Protein AF-A0A931U6V5-F1 (afdb_monomer_lite)

Radius of gyration: 17.81 Å; chains: 1; bounding box: 44×36×46 Å

pLDDT: mean 74.45, std 12.89, range [35.81, 90.94]

Foldseek 3Di:
DPDDAAEAELDRVDGQWDWDADPDPDPVRGTPDIHHDDQDDDPVDDDDFDFDDPVVQVVCVVVVQKDKRPQADPDDDKDFDDKGWHWYDDPVDSDTFIWIWTATPNRTTMIHGRGDCVPVPPPPPD

Structure (mmCIF, N/CA/C/O backbone):
data_AF-A0A931U6V5-F1
#
_entry.id   AF-A0A931U6V5-F1
#
loop_
_atom_site.group_PDB
_atom_site.id
_atom_site.type_symbol
_atom_site.label_atom_id
_atom_site.label_alt_id
_atom_site.label_comp_id
_atom_site.label_asym_id
_atom_site.label_entity_id
_atom_site.label_seq_id
_atom_site.pdbx_PDB_ins_code
_atom_site.Cartn_x
_atom_site.Cartn_y
_atom_site.Cartn_z
_atom_site.occupancy
_atom_site.B_iso_or_equiv
_atom_site.auth_seq_id
_atom_site.auth_comp_id
_atom_site.auth_asym_id
_atom_site.auth_atom_id
_atom_site.pdbx_PDB_model_num
ATOM 1 N N . MET A 1 1 ? 13.929 -12.971 13.516 1.00 36.88 1 MET A N 1
ATOM 2 C CA . MET A 1 1 ? 13.590 -12.713 12.100 1.00 36.88 1 MET A CA 1
ATOM 3 C C . MET A 1 1 ? 13.149 -11.262 12.018 1.00 36.88 1 MET A C 1
ATOM 5 O O . MET A 1 1 ? 12.260 -10.896 12.774 1.00 36.88 1 MET A O 1
ATOM 9 N N . VAL A 1 2 ? 13.813 -10.416 11.229 1.00 45.41 2 VAL A N 1
ATOM 10 C CA . VAL A 1 2 ? 13.379 -9.018 11.060 1.00 45.41 2 VAL A CA 1
ATOM 11 C C . VAL A 1 2 ? 12.206 -9.040 10.087 1.00 45.41 2 VAL A C 1
ATOM 13 O O . VAL A 1 2 ? 12.365 -9.492 8.956 1.00 45.41 2 VAL A O 1
ATOM 16 N N . SER A 1 3 ? 11.018 -8.641 10.541 1.00 55.00 3 SER A N 1
ATOM 17 C CA . SER A 1 3 ? 9.848 -8.552 9.666 1.00 55.00 3 SER A CA 1
ATOM 18 C C . SER A 1 3 ? 10.080 -7.421 8.668 1.00 55.00 3 SER A C 1
ATOM 20 O O . SER A 1 3 ? 10.139 -6.258 9.060 1.00 55.00 3 SER A O 1
ATOM 22 N N . SER A 1 4 ? 10.266 -7.763 7.395 1.00 70.88 4 SER A N 1
ATOM 23 C CA . SER A 1 4 ? 10.383 -6.789 6.311 1.00 70.88 4 SER A CA 1
ATOM 24 C C . SER A 1 4 ? 9.000 -6.567 5.709 1.00 70.88 4 SER A C 1
ATOM 26 O O . SER A 1 4 ? 8.357 -7.522 5.273 1.00 70.88 4 SER A O 1
ATOM 28 N N . TYR A 1 5 ? 8.536 -5.319 5.720 1.00 78.62 5 TYR A N 1
ATOM 29 C CA . TYR A 1 5 ? 7.262 -4.930 5.126 1.00 78.62 5 TYR A CA 1
ATOM 30 C C . TYR A 1 5 ? 7.516 -4.155 3.830 1.00 78.62 5 TYR A C 1
ATOM 32 O O . TYR A 1 5 ? 8.315 -3.216 3.840 1.00 78.62 5 TYR A O 1
ATOM 40 N N . PRO A 1 6 ? 6.861 -4.528 2.720 1.00 81.81 6 PRO A N 1
ATOM 41 C CA . PRO A 1 6 ? 7.022 -3.827 1.455 1.00 81.81 6 PRO A CA 1
ATOM 42 C C . PRO A 1 6 ? 6.377 -2.435 1.485 1.00 81.81 6 PRO A C 1
ATOM 44 O O . PRO A 1 6 ? 5.376 -2.204 2.173 1.00 81.81 6 PRO A O 1
ATOM 47 N N . PHE A 1 7 ? 6.955 -1.525 0.699 1.00 81.38 7 PHE A N 1
ATOM 48 C CA . PHE A 1 7 ? 6.399 -0.203 0.428 1.00 81.38 7 PHE A CA 1
ATOM 49 C C . PHE A 1 7 ? 5.567 -0.231 -0.854 1.00 81.38 7 PHE A C 1
ATOM 51 O O . PHE A 1 7 ? 5.992 -0.803 -1.859 1.00 81.38 7 PHE A O 1
ATOM 58 N N . TYR A 1 8 ? 4.407 0.413 -0.818 1.00 81.62 8 TYR A N 1
ATOM 59 C CA . TYR A 1 8 ? 3.453 0.500 -1.917 1.00 81.62 8 TYR A CA 1
ATOM 60 C C . TYR A 1 8 ? 3.159 1.956 -2.269 1.00 81.62 8 TYR A C 1
ATOM 62 O O . TYR A 1 8 ? 3.242 2.851 -1.424 1.00 81.62 8 TYR A O 1
ATOM 70 N N . ARG A 1 9 ? 2.773 2.172 -3.526 1.00 78.38 9 ARG A N 1
ATOM 71 C CA . ARG A 1 9 ? 2.385 3.468 -4.091 1.00 78.38 9 ARG A CA 1
ATOM 72 C C . ARG A 1 9 ? 0.953 3.411 -4.614 1.00 78.38 9 ARG A C 1
ATOM 74 O O . ARG A 1 9 ? 0.348 2.345 -4.682 1.00 78.38 9 ARG A O 1
ATOM 81 N N . LEU A 1 10 ? 0.410 4.574 -4.983 1.00 76.00 10 LEU A N 1
ATOM 82 C CA . LEU A 1 10 ? -0.937 4.691 -5.565 1.00 76.00 10 LEU A CA 1
ATOM 83 C C . LEU A 1 10 ? -1.099 3.847 -6.834 1.00 76.00 10 LEU A C 1
ATOM 85 O O . LEU A 1 10 ? -2.135 3.204 -7.014 1.00 76.00 10 LEU A O 1
ATOM 89 N N . ASP A 1 11 ? -0.072 3.822 -7.683 1.00 77.38 11 ASP A N 1
ATOM 90 C CA . ASP A 1 11 ? -0.010 2.892 -8.805 1.00 77.38 11 ASP A CA 1
ATOM 91 C C . ASP A 1 11 ? 0.702 1.605 -8.357 1.00 77.38 11 ASP A C 1
ATOM 93 O O . ASP A 1 11 ? 1.866 1.671 -7.944 1.00 77.38 11 ASP A O 1
ATOM 97 N N . PRO A 1 12 ? 0.040 0.441 -8.437 1.00 73.31 12 PRO A N 1
ATOM 98 C CA . PRO A 1 12 ? 0.650 -0.837 -8.081 1.00 73.31 12 PRO A CA 1
ATOM 99 C C . PRO A 1 12 ? 1.819 -1.246 -8.993 1.00 73.31 12 PRO A C 1
ATOM 101 O O . PRO A 1 12 ? 2.647 -2.045 -8.563 1.00 73.31 12 PRO A O 1
ATOM 104 N N . ASP A 1 13 ? 1.922 -0.709 -10.215 1.00 73.38 13 ASP A N 1
ATOM 105 C CA . ASP A 1 13 ? 3.016 -1.047 -11.140 1.00 73.38 13 ASP A CA 1
ATOM 106 C C . ASP A 1 13 ? 4.276 -0.200 -10.894 1.00 73.38 13 ASP A C 1
ATOM 108 O O . ASP A 1 13 ? 5.351 -0.505 -11.419 1.00 73.38 13 ASP A O 1
ATOM 112 N N . PHE A 1 14 ? 4.173 0.861 -10.085 1.00 72.00 14 PHE A N 1
ATOM 113 C CA . PHE A 1 14 ? 5.316 1.689 -9.712 1.00 72.00 14 PHE A CA 1
ATOM 114 C C . PHE A 1 14 ? 5.854 1.283 -8.338 1.00 72.00 14 PHE A C 1
ATOM 116 O O . PHE A 1 14 ? 5.289 1.605 -7.294 1.00 72.00 14 PHE A O 1
ATOM 123 N N . GLY A 1 15 ? 7.007 0.613 -8.342 1.00 69.06 15 GLY A N 1
ATOM 124 C CA . GLY A 1 15 ? 7.825 0.408 -7.147 1.00 69.06 15 GLY A CA 1
ATOM 125 C C . GLY A 1 15 ? 8.721 1.611 -6.817 1.00 69.06 15 GLY A C 1
ATOM 126 O O . GLY A 1 15 ? 8.744 2.618 -7.527 1.00 69.06 15 GLY A O 1
ATOM 127 N N . LEU A 1 16 ? 9.512 1.487 -5.745 1.00 68.69 16 LEU A N 1
ATOM 128 C CA . LEU A 1 16 ? 10.564 2.459 -5.396 1.00 68.69 16 LEU A CA 1
ATOM 129 C C . LEU A 1 16 ? 11.684 2.513 -6.447 1.00 68.69 16 LEU A C 1
ATOM 131 O O . LEU A 1 16 ? 12.305 3.558 -6.646 1.00 68.69 16 LEU A O 1
ATOM 135 N N . ILE A 1 17 ? 11.934 1.376 -7.102 1.00 70.12 17 ILE A N 1
ATOM 136 C CA . ILE A 1 17 ? 12.941 1.206 -8.147 1.00 70.12 17 ILE A CA 1
ATOM 137 C C . ILE A 1 17 ? 12.240 0.693 -9.400 1.00 70.12 17 ILE A C 1
ATOM 139 O O . ILE A 1 17 ? 11.548 -0.325 -9.344 1.00 70.12 17 ILE A O 1
ATOM 143 N N . ARG A 1 18 ? 12.443 1.367 -10.531 1.00 68.94 18 ARG A N 1
ATOM 144 C CA . ARG A 1 18 ? 12.000 0.914 -11.850 1.00 68.94 18 ARG A CA 1
ATOM 145 C C . ARG A 1 18 ? 13.176 0.942 -12.810 1.00 68.94 18 ARG A C 1
ATOM 147 O O . ARG A 1 18 ? 13.793 1.986 -12.983 1.00 68.94 18 ARG A O 1
ATOM 154 N N . ALA A 1 19 ? 13.441 -0.180 -13.466 1.00 72.19 19 ALA A N 1
ATOM 155 C CA . ALA A 1 19 ? 14.390 -0.266 -14.566 1.00 72.19 19 ALA A CA 1
ATOM 156 C C . ALA A 1 19 ? 13.638 -0.679 -15.836 1.00 72.19 19 ALA A C 1
ATOM 158 O O . ALA A 1 19 ? 12.855 -1.626 -15.812 1.00 72.19 19 ALA A O 1
ATOM 159 N N . ILE A 1 20 ? 13.848 0.052 -16.928 1.00 72.38 20 ILE A N 1
ATOM 160 C CA . ILE A 1 20 ? 13.366 -0.297 -18.264 1.00 72.38 20 ILE A CA 1
ATOM 161 C C . ILE A 1 20 ? 14.583 -0.689 -19.092 1.00 72.38 20 ILE A C 1
ATOM 163 O O . ILE A 1 20 ? 15.482 0.127 -19.315 1.00 72.38 20 ILE A O 1
ATOM 167 N N . GLU A 1 21 ? 14.591 -1.935 -19.554 1.00 72.25 21 GLU A N 1
ATOM 168 C CA . GLU A 1 21 ? 15.640 -2.486 -20.407 1.00 72.25 21 GLU A CA 1
ATOM 169 C C . GLU A 1 21 ? 15.157 -2.585 -21.859 1.00 72.25 21 GLU A C 1
ATOM 171 O O . GLU A 1 21 ? 14.010 -2.944 -22.130 1.00 72.25 21 GLU A O 1
ATOM 176 N N . SER A 1 22 ? 16.039 -2.265 -22.804 1.00 73.62 22 SER A N 1
ATOM 177 C CA . SER A 1 22 ? 15.807 -2.431 -24.240 1.00 73.62 22 SER A CA 1
ATOM 178 C C . SER A 1 22 ? 16.360 -3.772 -24.711 1.00 73.62 22 SER A C 1
ATOM 180 O O . SER A 1 22 ? 17.457 -4.176 -24.327 1.00 73.62 22 SER A O 1
ATOM 182 N N . GLY A 1 23 ? 15.637 -4.439 -25.613 1.00 66.19 23 GLY A N 1
ATOM 183 C CA . GLY A 1 23 ? 16.075 -5.678 -26.268 1.00 66.19 23 GLY A CA 1
ATOM 184 C C . GLY A 1 23 ? 17.167 -5.497 -27.333 1.00 66.19 23 GLY A C 1
ATOM 185 O O . GLY A 1 23 ? 17.387 -6.414 -28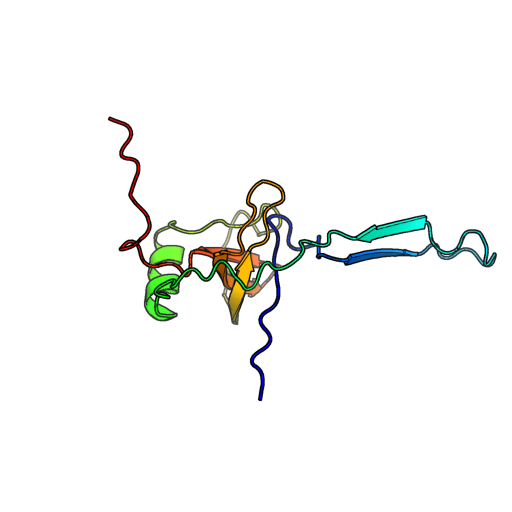.126 1.00 66.19 23 GLY A O 1
ATOM 186 N N . SER A 1 24 ? 17.820 -4.331 -27.403 1.00 71.06 24 SER A N 1
ATOM 187 C CA . SER A 1 24 ? 18.901 -4.069 -28.358 1.00 71.06 24 SER A CA 1
ATOM 188 C C . SER A 1 24 ? 20.118 -4.964 -28.094 1.00 71.06 24 SER A C 1
ATOM 190 O O . SER A 1 24 ? 20.448 -5.289 -26.952 1.00 71.06 24 SER A O 1
ATOM 192 N N . ARG A 1 25 ? 20.797 -5.382 -29.170 1.00 70.06 25 ARG A N 1
ATOM 193 C CA . ARG A 1 25 ? 22.044 -6.166 -29.098 1.00 70.06 25 ARG A CA 1
ATOM 194 C C . ARG A 1 25 ? 23.251 -5.313 -28.705 1.00 70.06 25 ARG A C 1
ATOM 196 O O . ARG A 1 25 ? 24.259 -5.879 -28.288 1.00 70.06 25 ARG A O 1
ATOM 203 N N . ASP A 1 26 ? 23.133 -3.992 -28.812 1.00 72.81 26 ASP A N 1
ATOM 204 C CA . ASP A 1 26 ? 24.160 -3.050 -28.381 1.00 72.81 26 ASP A CA 1
ATOM 205 C C . ASP A 1 26 ? 24.081 -2.791 -26.875 1.00 72.81 26 ASP A C 1
ATOM 207 O O . ASP A 1 26 ? 23.031 -2.460 -26.323 1.00 72.81 26 ASP A O 1
ATOM 211 N N . THR A 1 27 ? 25.219 -2.932 -26.195 1.00 61.97 27 THR A N 1
ATOM 212 C CA . THR A 1 27 ? 25.333 -2.776 -24.737 1.00 61.97 27 THR A CA 1
ATOM 213 C C . THR A 1 27 ? 25.115 -1.339 -24.265 1.00 61.9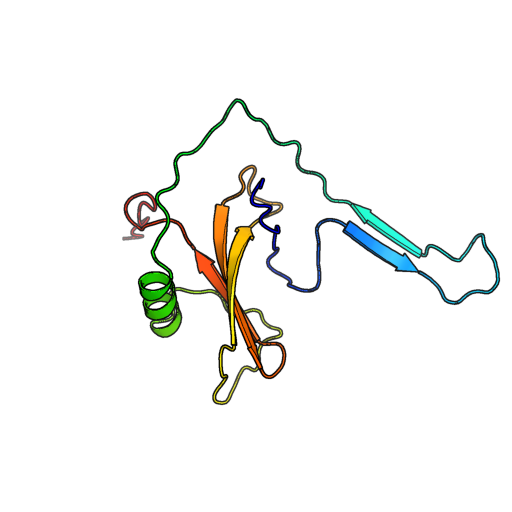7 27 THR A C 1
ATOM 215 O O . THR A 1 27 ? 24.723 -1.148 -23.116 1.00 61.97 27 THR A O 1
ATOM 218 N N . LEU A 1 28 ? 25.328 -0.348 -25.136 1.00 61.69 28 LEU A N 1
ATOM 219 C CA . LEU A 1 28 ? 25.142 1.076 -24.834 1.00 61.69 28 LEU A CA 1
ATOM 220 C C . LEU A 1 28 ? 23.665 1.511 -24.832 1.00 61.69 28 LEU A C 1
ATOM 222 O O . LEU A 1 28 ? 23.320 2.424 -24.091 1.00 61.69 28 LEU A O 1
ATOM 226 N N . ASP A 1 29 ? 22.789 0.807 -25.556 1.00 59.84 29 ASP A N 1
ATOM 227 C CA . ASP A 1 29 ? 21.357 1.140 -25.671 1.00 59.84 29 ASP A CA 1
ATOM 228 C C . ASP A 1 29 ? 20.458 0.239 -24.811 1.00 59.84 29 ASP A C 1
ATOM 230 O O . ASP A 1 29 ? 19.235 0.231 -24.954 1.00 59.84 29 ASP A O 1
ATOM 234 N N . LYS A 1 30 ? 21.054 -0.569 -23.927 1.00 60.81 30 LYS A N 1
ATOM 235 C CA . LYS A 1 30 ? 20.352 -1.636 -23.204 1.00 60.81 30 LYS A CA 1
ATOM 236 C C . LYS A 1 30 ? 19.557 -1.144 -21.993 1.00 60.81 30 LYS A C 1
ATOM 238 O O . LYS A 1 30 ? 18.582 -1.785 -21.614 1.00 60.81 30 LYS A O 1
ATOM 243 N N . ILE A 1 31 ? 19.931 -0.011 -21.398 1.00 59.66 31 ILE A N 1
ATOM 244 C CA . ILE A 1 31 ? 19.223 0.584 -20.255 1.00 59.66 31 ILE A CA 1
ATOM 245 C C . ILE A 1 31 ? 18.562 1.871 -20.731 1.00 59.66 31 ILE A C 1
ATOM 247 O O . ILE A 1 31 ? 19.235 2.862 -20.990 1.00 59.66 31 ILE A O 1
ATOM 251 N N . VAL A 1 32 ? 17.235 1.850 -20.845 1.00 66.06 32 VAL A N 1
ATOM 252 C CA . VAL A 1 32 ? 16.461 2.989 -21.356 1.00 66.06 32 VAL A CA 1
ATOM 253 C C . VAL A 1 32 ? 16.146 3.964 -20.231 1.00 66.06 32 VAL A C 1
ATOM 255 O O . VAL A 1 32 ? 16.170 5.177 -20.425 1.00 66.06 32 VAL A O 1
ATOM 258 N N . THR A 1 33 ? 15.826 3.463 -19.035 1.00 65.19 33 THR A N 1
ATOM 259 C CA . THR A 1 33 ? 15.456 4.321 -17.901 1.00 65.19 33 THR A CA 1
ATOM 260 C C . THR A 1 33 ? 15.645 3.594 -16.575 1.00 65.19 33 THR A C 1
ATOM 262 O O . THR A 1 33 ? 15.150 2.481 -16.412 1.00 65.19 33 THR A O 1
ATOM 265 N N . LEU A 1 34 ? 16.297 4.246 -15.610 1.00 67.56 34 LEU A N 1
ATOM 266 C CA . LEU A 1 34 ? 16.319 3.839 -14.206 1.00 67.56 34 LEU A CA 1
ATOM 267 C C . LEU A 1 34 ? 15.698 4.964 -13.372 1.00 67.56 34 LEU A C 1
ATOM 269 O O . LEU A 1 34 ? 16.272 6.043 -13.258 1.00 67.56 34 LEU A O 1
ATOM 273 N N . GLU A 1 35 ? 14.527 4.715 -12.799 1.00 63.56 35 GLU A N 1
ATOM 274 C CA . GLU A 1 35 ? 13.887 5.622 -11.848 1.00 63.56 35 GLU A CA 1
ATOM 275 C C . GLU A 1 35 ? 14.051 5.058 -10.440 1.00 63.56 35 GLU A C 1
ATOM 277 O O . GLU A 1 35 ? 13.621 3.941 -10.146 1.00 63.56 35 GLU A O 1
ATOM 282 N N . PHE A 1 36 ? 14.678 5.842 -9.565 1.00 63.47 36 PHE A N 1
ATOM 283 C CA . PHE A 1 36 ? 14.882 5.503 -8.165 1.00 63.47 36 PHE A CA 1
ATOM 284 C C . PHE A 1 36 ? 14.340 6.629 -7.297 1.00 63.47 36 PHE A C 1
ATOM 286 O O . PHE A 1 36 ? 14.760 7.776 -7.424 1.00 63.47 36 PHE A O 1
ATOM 293 N N . ASN A 1 37 ? 13.407 6.299 -6.412 1.00 63.88 37 ASN A N 1
ATOM 294 C CA . ASN A 1 37 ? 12.918 7.222 -5.402 1.00 63.88 37 ASN A CA 1
ATOM 295 C C . ASN A 1 37 ? 13.366 6.723 -4.032 1.00 63.88 37 ASN A C 1
ATOM 297 O O . ASN A 1 37 ? 12.880 5.700 -3.549 1.00 63.88 37 ASN A O 1
ATOM 301 N N . TYR A 1 38 ? 14.302 7.452 -3.427 1.00 63.59 38 TYR A N 1
ATOM 302 C CA . TYR A 1 38 ? 14.851 7.133 -2.117 1.00 63.59 38 TYR A CA 1
ATOM 303 C C . TYR A 1 38 ? 14.469 8.183 -1.099 1.00 63.59 38 TYR A C 1
ATOM 305 O O . TYR A 1 38 ? 14.957 9.312 -1.129 1.00 63.59 38 TYR A O 1
ATOM 313 N N . THR A 1 39 ? 13.626 7.771 -0.167 1.00 65.00 39 THR A N 1
ATOM 314 C CA . THR A 1 39 ? 13.284 8.566 1.002 1.00 65.00 39 THR A CA 1
ATOM 315 C C . THR A 1 39 ? 14.245 8.178 2.123 1.00 65.00 39 THR A C 1
ATOM 317 O O . THR A 1 39 ? 14.228 7.043 2.600 1.00 65.00 39 THR A O 1
ATOM 320 N N . THR A 1 40 ? 15.119 9.097 2.545 1.00 60.53 40 THR A N 1
ATOM 321 C CA . THR A 1 40 ? 15.998 8.870 3.704 1.00 60.53 40 THR A CA 1
ATOM 322 C C . THR A 1 40 ? 15.162 8.692 4.967 1.00 60.53 40 THR A C 1
ATOM 324 O O . THR A 1 40 ? 14.447 9.607 5.372 1.00 60.53 40 THR A O 1
ATOM 327 N N . VAL A 1 41 ? 15.264 7.523 5.604 1.00 63.50 41 VAL A N 1
ATOM 328 C CA . VAL A 1 41 ? 14.544 7.223 6.848 1.00 63.50 41 VAL A CA 1
ATOM 329 C C . VAL A 1 41 ? 15.212 7.950 8.019 1.00 63.50 41 VAL A C 1
ATOM 331 O O . VAL A 1 41 ? 16.343 7.641 8.394 1.00 63.50 41 VAL A O 1
ATOM 334 N N . GLU A 1 42 ? 14.510 8.914 8.614 1.00 66.88 42 GLU A N 1
ATOM 335 C CA . GLU A 1 42 ? 14.953 9.619 9.820 1.00 66.88 42 GLU A CA 1
ATOM 336 C C . GLU A 1 42 ? 14.502 8.849 11.075 1.00 66.88 42 GLU A C 1
ATOM 338 O O . GLU A 1 42 ? 13.401 9.043 11.587 1.00 66.88 42 GLU A O 1
ATOM 343 N N . TYR A 1 43 ? 15.367 7.979 11.604 1.00 66.69 43 TYR A N 1
ATOM 344 C CA . TYR A 1 43 ? 15.065 7.135 12.775 1.00 66.69 43 TYR A CA 1
ATOM 345 C C . TYR A 1 43 ? 14.782 7.911 14.078 1.00 66.69 43 TYR A C 1
ATOM 347 O O . TYR A 1 43 ? 14.305 7.324 15.046 1.00 66.69 43 TYR A O 1
ATOM 355 N N . GLY A 1 44 ? 15.064 9.219 14.120 1.00 65.06 44 GLY A N 1
ATOM 356 C CA . GLY A 1 44 ? 14.787 10.085 15.273 1.00 65.06 44 GLY A CA 1
ATOM 357 C C . GLY A 1 44 ? 13.319 10.506 15.415 1.00 65.06 44 GLY A C 1
ATOM 358 O O . GLY A 1 44 ? 12.925 10.973 16.482 1.00 65.06 44 GLY A O 1
ATOM 359 N N . LYS A 1 45 ? 12.496 10.332 14.372 1.00 62.06 45 LYS A N 1
ATOM 360 C CA . LYS A 1 45 ? 11.062 10.660 14.382 1.00 62.06 45 LYS A CA 1
ATOM 361 C C . LYS A 1 45 ? 10.237 9.383 14.307 1.00 62.06 45 LYS A C 1
ATOM 363 O O . LYS A 1 45 ? 9.874 8.918 13.232 1.00 62.06 45 LYS A O 1
ATOM 368 N N . ILE A 1 46 ? 9.939 8.816 15.471 1.00 64.56 46 ILE A N 1
ATOM 369 C CA . ILE A 1 46 ? 9.132 7.600 15.582 1.00 64.56 46 ILE A CA 1
ATOM 370 C C . ILE A 1 46 ? 7.685 7.994 15.882 1.00 64.56 46 ILE A C 1
ATOM 372 O O . ILE A 1 46 ? 7.397 8.590 16.919 1.00 64.56 46 ILE A O 1
ATOM 376 N N . GLY A 1 47 ? 6.769 7.645 14.980 1.00 66.06 47 GLY A N 1
ATOM 377 C CA . GLY A 1 47 ? 5.332 7.683 15.239 1.00 66.06 47 GLY A CA 1
ATOM 378 C C . GLY A 1 47 ? 4.854 6.333 15.770 1.00 66.06 47 GLY A C 1
ATOM 379 O O . GLY A 1 47 ? 5.083 5.305 15.134 1.00 66.06 47 GLY A O 1
ATOM 380 N N . ILE A 1 48 ? 4.187 6.317 16.927 1.00 68.88 48 ILE A N 1
ATOM 381 C CA . ILE A 1 48 ? 3.483 5.121 17.407 1.00 68.88 48 ILE A CA 1
ATOM 382 C C . ILE A 1 48 ? 2.105 5.114 16.749 1.00 68.88 48 ILE A C 1
ATOM 384 O O . ILE A 1 48 ? 1.236 5.909 17.106 1.00 68.88 48 ILE A O 1
ATOM 388 N N . TYR A 1 49 ? 1.916 4.221 15.782 1.00 68.31 49 TYR A N 1
ATOM 389 C CA . TYR A 1 49 ? 0.644 4.053 15.086 1.00 68.31 49 TYR A CA 1
ATOM 390 C C . TYR A 1 49 ? -0.077 2.818 15.626 1.00 68.31 49 TYR A C 1
ATOM 392 O O . TYR A 1 49 ? 0.417 1.703 15.436 1.00 68.31 49 TYR A O 1
ATOM 400 N N . PRO A 1 50 ? -1.241 2.975 16.277 1.00 78.44 50 PRO A N 1
ATOM 401 C CA . PRO A 1 50 ? -2.073 1.831 16.592 1.00 78.44 50 PRO A CA 1
ATOM 402 C C . PRO A 1 50 ? -2.601 1.252 15.278 1.00 78.44 50 PRO A C 1
ATOM 404 O O . PRO A 1 50 ? -3.194 1.971 14.465 1.00 78.44 50 PRO A O 1
ATOM 407 N N . ILE A 1 51 ? -2.353 -0.039 15.066 1.00 81.75 51 ILE A N 1
ATOM 408 C CA . ILE A 1 51 ? -2.776 -0.758 13.864 1.00 81.75 51 ILE A CA 1
ATOM 409 C C . ILE A 1 51 ? -4.130 -1.445 14.087 1.00 81.75 51 ILE A C 1
ATOM 411 O O . ILE A 1 51 ? -4.372 -2.040 15.137 1.00 81.75 51 ILE A O 1
ATOM 415 N N . LYS A 1 52 ? -5.018 -1.356 13.094 1.00 86.44 52 LYS A N 1
ATOM 416 C CA . LYS A 1 52 ? -6.295 -2.079 13.030 1.00 86.44 52 LYS A CA 1
ATOM 417 C C . LYS A 1 52 ? -6.032 -3.585 12.907 1.00 86.44 52 LYS A C 1
ATOM 419 O O . LYS A 1 52 ? -5.007 -4.009 12.372 1.00 86.44 52 LYS A O 1
ATOM 424 N N . THR A 1 53 ? -6.973 -4.403 13.374 1.00 87.38 53 THR A N 1
ATOM 425 C CA . THR A 1 53 ? -6.956 -5.845 13.088 1.00 87.38 53 THR A CA 1
ATOM 426 C C . THR A 1 53 ? -7.335 -6.098 11.629 1.00 87.38 53 THR A C 1
ATOM 428 O O . THR A 1 53 ? -8.052 -5.299 11.021 1.00 87.38 53 THR A O 1
ATOM 431 N N . GLY A 1 54 ? -6.889 -7.229 11.071 1.00 83.44 54 GLY A N 1
ATOM 432 C CA . GLY A 1 54 ? -7.234 -7.618 9.699 1.00 83.44 54 GLY A CA 1
ATOM 433 C C . GLY A 1 54 ? -8.746 -7.694 9.464 1.00 83.44 54 GLY A C 1
ATOM 434 O O . GLY A 1 54 ? -9.227 -7.213 8.443 1.00 83.44 54 GLY A O 1
ATOM 435 N N . ASP A 1 55 ? -9.504 -8.200 10.441 1.00 86.75 55 ASP A N 1
ATOM 436 C CA . ASP A 1 55 ? -10.967 -8.283 10.358 1.00 86.75 55 ASP A CA 1
ATOM 437 C C . ASP A 1 55 ? -11.619 -6.899 10.304 1.00 86.75 55 ASP A C 1
ATOM 439 O O . ASP A 1 55 ? -12.499 -6.657 9.480 1.00 86.75 55 ASP A O 1
ATOM 443 N N . SER A 1 56 ? -11.156 -5.961 11.137 1.00 87.56 56 SER A N 1
ATOM 444 C CA . SER A 1 56 ? -11.659 -4.584 11.126 1.00 87.56 56 SER A CA 1
ATOM 445 C C . SER A 1 56 ? -11.336 -3.887 9.808 1.00 87.56 56 SER A C 1
ATOM 447 O O . SER A 1 56 ? -12.189 -3.191 9.262 1.00 87.56 56 SER A O 1
ATOM 449 N N . ALA A 1 57 ? -10.126 -4.089 9.284 1.00 87.12 57 ALA A N 1
ATOM 450 C CA . ALA A 1 57 ? -9.709 -3.532 8.003 1.00 87.12 57 ALA A CA 1
ATOM 451 C C . ALA A 1 57 ? -10.535 -4.109 6.840 1.00 87.12 57 ALA A C 1
ATOM 453 O O . ALA A 1 57 ? -10.905 -3.380 5.922 1.00 87.12 57 ALA A O 1
ATOM 454 N N . TRP A 1 58 ? -10.873 -5.401 6.890 1.00 87.38 58 TRP A N 1
ATOM 455 C CA . TRP A 1 58 ? -11.737 -6.051 5.902 1.00 87.38 58 TRP A CA 1
ATOM 456 C C . TRP A 1 58 ? -13.169 -5.507 5.928 1.00 87.38 58 TRP A C 1
ATOM 458 O O . TRP A 1 58 ? -13.731 -5.202 4.877 1.00 87.38 58 TRP A O 1
ATOM 468 N N . GLN A 1 59 ? -13.747 -5.338 7.120 1.00 89.25 59 GLN A N 1
ATOM 469 C CA . GLN A 1 59 ? -15.079 -4.747 7.281 1.00 89.25 59 GLN A CA 1
ATOM 470 C C . GLN A 1 59 ? -15.121 -3.307 6.755 1.00 89.25 59 GLN A C 1
ATOM 472 O O . GLN A 1 59 ? -16.026 -2.943 6.010 1.00 89.25 59 GLN A O 1
ATOM 477 N N . GLU A 1 60 ? -14.120 -2.491 7.090 1.00 86.81 60 GLU A N 1
ATOM 478 C CA . GLU A 1 60 ? -13.998 -1.120 6.585 1.00 86.81 60 GLU A CA 1
ATOM 479 C C . GLU A 1 60 ? -13.877 -1.075 5.062 1.00 86.81 60 GLU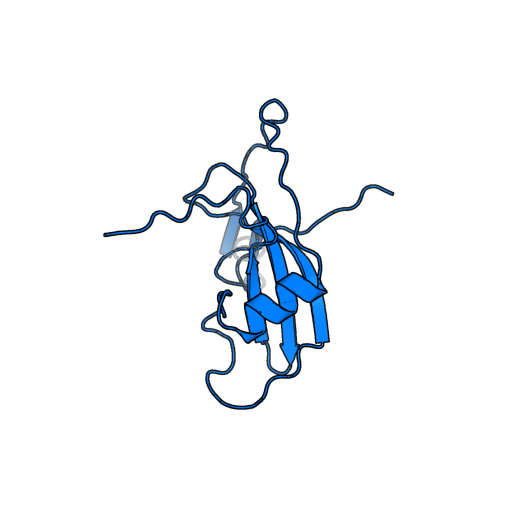 A C 1
ATOM 481 O O . GLU A 1 60 ? -14.552 -0.277 4.411 1.00 86.81 60 GLU A O 1
ATOM 486 N N . PHE A 1 61 ? -13.073 -1.969 4.488 1.00 86.62 61 PHE A N 1
ATOM 487 C CA . PHE A 1 61 ? -12.932 -2.086 3.044 1.00 86.62 61 PHE A CA 1
ATOM 488 C C . PHE A 1 61 ? -14.259 -2.459 2.366 1.00 86.62 61 PHE A C 1
ATOM 490 O O . PHE A 1 61 ? -14.653 -1.817 1.394 1.00 86.62 61 PHE A O 1
ATOM 497 N N . GLY A 1 62 ? -14.990 -3.435 2.917 1.00 84.12 62 GLY A N 1
ATOM 498 C CA . GLY A 1 62 ? -16.320 -3.827 2.436 1.00 84.12 62 GLY A CA 1
ATOM 499 C C . GLY A 1 62 ? -17.371 -2.716 2.545 1.00 84.12 62 GLY A C 1
ATOM 500 O O . GLY A 1 62 ? -18.269 -2.639 1.711 1.00 84.12 62 GLY A O 1
ATOM 501 N N . ASN A 1 63 ? -17.221 -1.815 3.519 1.00 86.19 63 ASN A N 1
ATOM 502 C CA . ASN A 1 63 ? -18.086 -0.648 3.712 1.00 86.19 63 ASN A CA 1
ATOM 503 C C . ASN A 1 63 ? -17.696 0.565 2.843 1.00 86.19 63 ASN A C 1
ATOM 505 O O . ASN A 1 63 ? -18.314 1.622 2.961 1.00 86.19 63 ASN A O 1
ATOM 509 N N . GLY A 1 64 ? -16.681 0.440 1.980 1.00 83.31 64 GLY A N 1
ATOM 510 C CA . GLY A 1 64 ? -16.227 1.512 1.089 1.00 83.31 64 GLY A CA 1
ATOM 511 C C . GLY A 1 64 ? -15.215 2.483 1.708 1.00 83.31 64 GLY A C 1
ATOM 512 O O . GLY A 1 64 ? -14.942 3.523 1.119 1.00 83.31 64 GLY A O 1
ATOM 513 N N . GLY A 1 65 ? -14.634 2.161 2.869 1.00 80.50 65 GLY A N 1
ATOM 514 C CA . GLY A 1 65 ? -13.607 2.973 3.541 1.00 80.50 65 GLY A CA 1
ATOM 515 C C . GLY A 1 65 ? -12.191 2.840 2.963 1.00 80.50 65 GLY A C 1
ATOM 516 O O . GLY A 1 65 ? -11.238 3.358 3.539 1.00 80.50 65 GLY A O 1
ATOM 517 N N . GLY A 1 66 ? -12.029 2.130 1.845 1.00 84.56 66 GLY A N 1
ATOM 518 C CA . GLY A 1 66 ? -10.744 1.899 1.186 1.00 84.56 66 GLY A CA 1
ATOM 519 C C . GLY A 1 66 ? -10.623 2.577 -0.176 1.00 84.56 66 GLY A C 1
ATOM 520 O O . GLY A 1 66 ? -11.592 3.065 -0.752 1.00 84.56 66 GLY A O 1
ATOM 521 N N . PHE A 1 67 ? -9.410 2.557 -0.716 1.00 85.00 67 PHE A N 1
ATOM 522 C CA . PHE A 1 67 ? -9.114 2.967 -2.081 1.00 85.00 67 PHE A CA 1
ATOM 523 C C . PHE A 1 67 ? -8.930 1.730 -2.964 1.00 85.00 67 PHE A C 1
ATOM 525 O O . PHE A 1 67 ? -8.198 0.807 -2.610 1.00 85.00 67 PHE A O 1
ATOM 532 N N . VAL A 1 68 ? -9.576 1.708 -4.125 1.00 85.50 68 VAL A N 1
ATOM 533 C CA . VAL A 1 68 ? -9.405 0.660 -5.138 1.00 85.50 68 VAL A CA 1
ATOM 534 C C . VAL A 1 68 ? -8.651 1.276 -6.307 1.00 85.50 68 VAL A C 1
ATOM 536 O O . VAL A 1 68 ? -9.057 2.321 -6.805 1.00 85.50 68 VAL A O 1
ATOM 539 N N . THR A 1 69 ? -7.552 0.652 -6.739 1.00 82.06 69 THR A N 1
ATOM 540 C CA . THR A 1 69 ? -6.778 1.181 -7.872 1.00 82.06 69 THR A CA 1
ATOM 541 C C . THR A 1 69 ? -7.596 1.157 -9.165 1.00 82.06 69 THR A C 1
ATOM 543 O O . THR A 1 69 ? -8.378 0.230 -9.388 1.00 82.06 69 THR A O 1
ATOM 546 N N . ASP A 1 70 ? -7.357 2.116 -10.062 1.00 78.88 70 ASP A N 1
ATOM 547 C CA . ASP A 1 70 ? -8.026 2.207 -11.367 1.00 78.88 70 ASP A CA 1
ATOM 548 C C . ASP A 1 70 ? -7.799 0.983 -12.268 1.00 78.88 70 ASP A C 1
ATOM 550 O O . ASP A 1 70 ? -8.577 0.742 -13.193 1.00 78.88 70 ASP A O 1
ATOM 554 N N . LYS A 1 71 ? -6.749 0.193 -11.997 1.00 76.06 71 LYS A N 1
ATOM 555 C CA . LYS A 1 71 ? -6.472 -1.068 -12.709 1.00 76.06 71 LYS A CA 1
ATOM 556 C C . LYS A 1 71 ? -7.390 -2.213 -12.287 1.00 76.06 71 LYS A C 1
ATOM 558 O O . LYS A 1 71 ? -7.457 -3.228 -12.976 1.00 76.06 71 LYS A O 1
ATOM 563 N N . SER A 1 72 ? -8.099 -2.061 -11.173 1.00 78.31 72 SER A N 1
ATOM 564 C CA . SER A 1 72 ? -9.031 -3.073 -10.699 1.00 78.31 72 SER A CA 1
ATOM 565 C C . SER A 1 72 ? -10.276 -3.136 -11.591 1.00 78.31 72 SER A C 1
ATOM 567 O O . SER A 1 72 ? -10.733 -2.107 -12.099 1.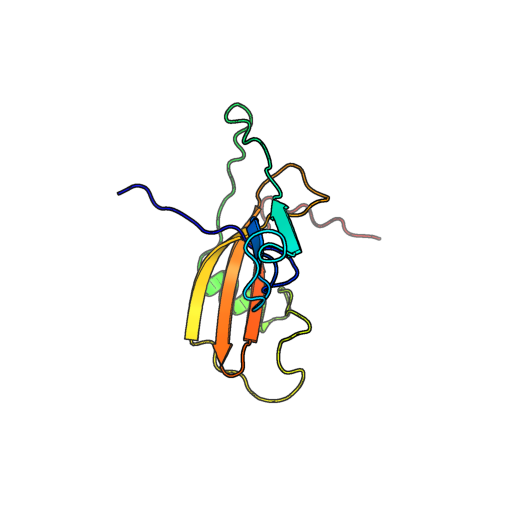00 78.31 72 SER A O 1
ATOM 569 N N . PRO A 1 73 ? -10.886 -4.323 -11.759 1.00 78.31 73 PRO A N 1
ATOM 570 C CA . PRO A 1 73 ? -12.144 -4.450 -12.484 1.00 78.31 73 PRO A CA 1
ATOM 571 C C . PRO A 1 73 ? -13.225 -3.541 -11.880 1.00 78.31 73 PRO A C 1
ATOM 573 O O . PRO A 1 73 ? -13.534 -3.637 -10.695 1.00 78.31 73 PRO A O 1
ATOM 576 N N . LYS A 1 74 ? -13.826 -2.676 -12.707 1.00 75.81 74 LYS A N 1
ATOM 577 C CA . LYS A 1 74 ? -14.862 -1.718 -12.272 1.00 75.81 74 LYS A CA 1
ATOM 578 C C . LYS A 1 74 ? -16.229 -2.362 -12.030 1.00 75.81 74 LYS A C 1
ATOM 580 O O . LYS A 1 74 ? -17.114 -1.734 -11.459 1.00 75.81 74 LYS A O 1
ATOM 585 N N . THR A 1 75 ? -16.423 -3.591 -12.502 1.00 74.81 75 THR A N 1
ATOM 586 C CA . THR A 1 75 ? -17.692 -4.315 -12.417 1.00 74.81 75 THR A CA 1
ATOM 587 C C . THR A 1 75 ? -17.464 -5.803 -12.149 1.00 74.81 75 THR A C 1
ATOM 589 O O . THR A 1 75 ? -16.467 -6.395 -12.571 1.00 74.81 75 THR A O 1
ATOM 592 N N . GLY A 1 76 ? -18.427 -6.418 -11.459 1.00 78.12 76 GLY A N 1
ATOM 593 C CA . GLY A 1 76 ? -18.430 -7.843 -11.131 1.00 78.12 76 GLY A CA 1
ATOM 594 C C . GLY A 1 76 ? -17.992 -8.157 -9.700 1.00 78.12 76 GLY A C 1
ATOM 595 O O . GLY A 1 76 ? -17.565 -7.289 -8.946 1.00 78.12 76 GLY A O 1
ATOM 596 N N . SER A 1 77 ? -18.131 -9.430 -9.326 1.00 79.75 77 SER A N 1
ATOM 597 C CA . SER A 1 77 ? -17.636 -9.940 -8.046 1.00 79.75 77 SER A CA 1
ATOM 598 C C . SER A 1 77 ? -16.143 -10.251 -8.149 1.00 79.75 77 SER A C 1
ATOM 600 O O . SER A 1 77 ? -15.685 -10.829 -9.143 1.00 79.75 77 SER A O 1
ATOM 602 N N . ILE A 1 78 ? -15.392 -9.858 -7.123 1.00 83.75 78 ILE A N 1
ATOM 603 C CA . ILE A 1 78 ? -13.950 -10.063 -7.016 1.00 83.75 78 ILE A CA 1
ATOM 604 C C . ILE A 1 78 ? -13.683 -10.822 -5.720 1.00 83.75 78 ILE A C 1
ATOM 606 O O . ILE A 1 78 ? -14.086 -10.386 -4.644 1.00 83.75 78 ILE A O 1
ATOM 610 N N . ALA A 1 79 ? -12.990 -11.955 -5.822 1.00 87.00 79 ALA A N 1
ATOM 611 C CA . ALA A 1 79 ? -12.526 -12.692 -4.658 1.00 87.00 79 ALA A CA 1
ATOM 612 C C . ALA A 1 79 ? -11.148 -12.169 -4.236 1.00 87.00 79 ALA A C 1
ATOM 614 O O . ALA A 1 79 ? -10.187 -12.237 -5.006 1.00 87.00 79 ALA A O 1
ATOM 615 N N . VAL A 1 80 ? -11.049 -11.664 -3.006 1.00 88.31 80 VAL A N 1
ATOM 616 C CA . VAL A 1 80 ? -9.768 -11.304 -2.389 1.00 88.31 80 VAL A CA 1
ATOM 617 C C . VAL A 1 80 ? -9.101 -12.575 -1.867 1.00 88.31 80 VAL A C 1
ATOM 619 O O . VAL A 1 80 ? -9.712 -13.361 -1.148 1.00 88.31 80 VAL A O 1
ATOM 622 N N . ARG A 1 81 ? -7.849 -12.804 -2.270 1.00 89.88 81 ARG A N 1
ATOM 623 C CA . ARG A 1 81 ? -7.089 -14.032 -1.978 1.00 89.88 81 ARG A CA 1
ATOM 624 C C . ARG A 1 81 ? -6.030 -13.825 -0.911 1.00 89.88 81 ARG A C 1
ATOM 626 O O . ARG A 1 81 ? -5.654 -14.781 -0.238 1.00 89.88 81 ARG A O 1
ATOM 633 N N . ARG A 1 82 ? -5.493 -12.609 -0.805 1.00 88.69 82 ARG A N 1
ATOM 634 C CA . ARG A 1 82 ? -4.406 -12.282 0.117 1.00 88.69 82 ARG A CA 1
ATOM 635 C C . ARG A 1 82 ? -4.625 -10.910 0.727 1.00 88.69 82 ARG A C 1
ATOM 637 O O . ARG A 1 82 ? -5.051 -9.983 0.043 1.00 88.69 82 ARG A O 1
ATOM 644 N N . VAL A 1 83 ? -4.271 -10.807 2.001 1.00 88.75 83 VAL A N 1
ATOM 645 C CA . VAL A 1 83 ? -4.214 -9.554 2.749 1.00 88.75 83 VAL A CA 1
ATOM 646 C C . VAL A 1 83 ? -2.789 -9.402 3.249 1.00 88.75 83 VAL A C 1
ATOM 648 O O . VAL A 1 83 ? -2.262 -10.307 3.895 1.00 88.75 83 VAL A O 1
ATOM 651 N N . LEU A 1 84 ? -2.148 -8.293 2.906 1.00 89.94 84 LEU A N 1
ATOM 652 C CA . LEU A 1 84 ? -0.768 -8.002 3.278 1.00 89.94 84 LEU A CA 1
ATOM 653 C C . LEU A 1 84 ? -0.725 -6.714 4.091 1.00 89.94 84 LEU A C 1
ATOM 655 O O . LEU A 1 84 ? -1.474 -5.784 3.811 1.00 89.94 84 LEU A O 1
ATOM 659 N N . LEU A 1 85 ? 0.171 -6.648 5.072 1.00 88.06 85 LEU A N 1
ATOM 660 C CA . LEU A 1 85 ? 0.522 -5.395 5.732 1.00 88.06 85 LEU A CA 1
ATOM 661 C C . LEU A 1 85 ? 1.723 -4.788 5.004 1.00 88.06 85 LEU A C 1
ATOM 663 O O . LEU A 1 85 ? 2.687 -5.489 4.690 1.00 88.06 85 LEU A O 1
ATOM 667 N N . GLY A 1 86 ? 1.662 -3.493 4.735 1.00 87.06 86 GLY A N 1
ATOM 668 C CA . GLY A 1 86 ? 2.740 -2.750 4.101 1.00 87.06 86 GLY A CA 1
ATOM 669 C C . GLY A 1 86 ? 2.768 -1.308 4.562 1.00 87.06 86 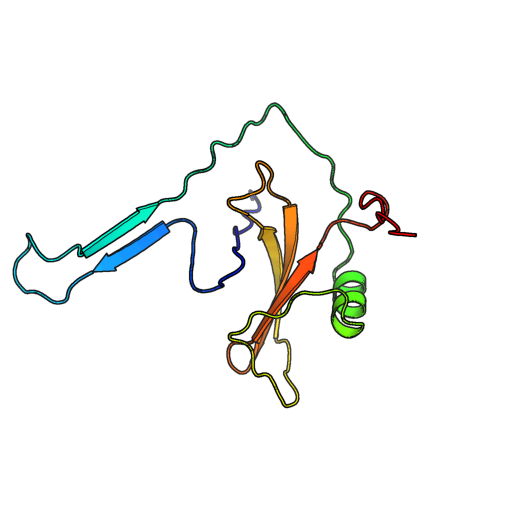GLY A C 1
ATOM 670 O O . GLY A 1 86 ? 1.980 -0.893 5.410 1.00 87.06 86 GLY A O 1
ATOM 671 N N . TYR A 1 87 ? 3.670 -0.542 3.970 1.00 84.94 87 TYR A N 1
ATOM 672 C CA . TYR A 1 87 ? 3.725 0.900 4.151 1.00 84.94 87 TYR A CA 1
ATOM 673 C C . TYR A 1 87 ? 3.383 1.595 2.847 1.00 84.94 87 TYR A C 1
ATOM 675 O O . TYR A 1 87 ? 3.773 1.151 1.774 1.00 84.94 87 TYR A O 1
ATOM 683 N N . PHE A 1 88 ? 2.653 2.691 2.935 1.00 83.00 88 PHE A N 1
ATOM 684 C CA . PHE A 1 88 ? 2.395 3.560 1.809 1.00 83.00 88 PHE A CA 1
ATOM 685 C C . PHE A 1 88 ? 3.426 4.682 1.786 1.00 83.00 88 PHE A C 1
ATOM 687 O O . PHE A 1 88 ? 3.630 5.363 2.795 1.00 83.00 88 PHE A O 1
ATOM 694 N N . ASP A 1 89 ? 4.060 4.848 0.630 1.00 77.06 89 ASP A N 1
ATOM 695 C CA . ASP A 1 89 ? 5.014 5.912 0.333 1.00 77.06 89 ASP A CA 1
ATOM 696 C C . ASP A 1 89 ? 4.371 6.872 -0.672 1.00 77.06 89 ASP A C 1
ATOM 698 O O . ASP A 1 89 ? 4.163 6.526 -1.840 1.00 77.06 89 ASP A O 1
ATOM 702 N N . SER A 1 90 ? 4.009 8.070 -0.207 1.00 74.19 90 SER A N 1
ATOM 703 C CA . SER A 1 90 ? 3.488 9.130 -1.072 1.00 74.19 90 SER A CA 1
ATOM 704 C C . SER A 1 90 ? 4.589 10.137 -1.375 1.00 74.19 90 SER A C 1
ATOM 706 O O . SER A 1 90 ? 5.192 10.644 -0.432 1.00 74.19 90 SER A O 1
ATOM 708 N N . PRO A 1 91 ? 4.768 10.575 -2.633 1.00 67.88 91 PRO A N 1
ATOM 709 C CA . PRO A 1 91 ? 5.696 11.664 -2.943 1.00 67.88 91 PRO A CA 1
ATOM 710 C C . PRO A 1 91 ? 5.319 12.990 -2.255 1.00 67.88 91 PRO A C 1
ATOM 712 O O . PRO A 1 91 ? 6.150 13.885 -2.149 1.00 67.88 91 PRO A O 1
ATOM 715 N N . SER A 1 92 ? 4.072 13.136 -1.790 1.00 70.50 92 SER A N 1
ATOM 716 C CA . SER A 1 92 ? 3.592 14.322 -1.071 1.00 70.50 92 SER A CA 1
ATOM 717 C C . SER A 1 92 ? 3.711 14.237 0.455 1.00 70.50 92 SER A C 1
ATOM 719 O O . SER A 1 92 ? 3.472 15.238 1.130 1.00 70.50 92 SER A O 1
ATOM 721 N N . GLN A 1 93 ? 4.035 13.068 1.020 1.00 69.44 93 GLN A N 1
ATOM 722 C CA . GLN A 1 93 ? 4.098 12.862 2.469 1.00 69.44 93 GLN A CA 1
ATOM 723 C C . GLN A 1 93 ? 5.490 12.376 2.875 1.00 69.44 93 GLN A C 1
ATOM 725 O O . GLN A 1 93 ? 5.958 11.346 2.413 1.00 69.44 93 GLN A O 1
ATOM 730 N N . ASN A 1 94 ? 6.126 13.076 3.816 1.00 68.88 94 ASN A N 1
ATOM 731 C CA . ASN A 1 94 ? 7.458 12.721 4.326 1.00 68.88 94 ASN A CA 1
ATOM 732 C C . ASN A 1 94 ? 7.421 11.634 5.420 1.00 68.88 94 ASN A C 1
ATOM 734 O O . ASN A 1 94 ? 8.317 11.571 6.260 1.00 68.88 94 ASN A O 1
ATOM 738 N N . TYR A 1 95 ? 6.361 10.827 5.476 1.00 72.75 95 TYR A N 1
ATOM 739 C CA . TYR A 1 95 ? 6.202 9.764 6.463 1.00 72.75 95 TYR A CA 1
ATOM 740 C C . TYR A 1 95 ? 5.591 8.521 5.825 1.00 72.75 95 TYR A C 1
ATOM 742 O O . TYR A 1 95 ? 4.720 8.605 4.964 1.00 72.75 95 TYR A O 1
ATOM 750 N N . ALA A 1 96 ? 6.043 7.361 6.290 1.00 76.12 96 ALA A N 1
ATOM 751 C CA . ALA A 1 96 ? 5.492 6.078 5.896 1.00 76.12 96 ALA A CA 1
ATOM 752 C C . ALA A 1 96 ? 4.246 5.780 6.734 1.00 76.12 96 ALA A C 1
ATOM 754 O O . ALA A 1 96 ? 4.335 5.686 7.961 1.00 76.12 96 ALA A O 1
ATOM 755 N N . MET A 1 97 ? 3.094 5.604 6.088 1.00 81.62 97 MET A N 1
ATOM 756 C CA . MET A 1 97 ? 1.869 5.205 6.787 1.00 81.62 97 MET A CA 1
ATOM 757 C C . MET A 1 97 ? 1.591 3.710 6.595 1.00 81.62 97 MET A C 1
ATOM 759 O O . MET A 1 97 ? 1.683 3.225 5.469 1.00 81.62 97 MET A O 1
ATOM 763 N N . PRO A 1 98 ? 1.267 2.946 7.651 1.00 87.00 98 PRO A N 1
ATOM 764 C CA . PRO A 1 98 ? 0.954 1.533 7.500 1.00 87.00 98 PRO A CA 1
ATOM 765 C C . PRO A 1 98 ? -0.408 1.355 6.814 1.00 87.00 98 PRO A C 1
ATOM 767 O O . PRO A 1 98 ? -1.387 2.030 7.147 1.00 87.00 98 PRO A O 1
ATOM 770 N N . ILE A 1 99 ? -0.478 0.418 5.873 1.00 89.56 99 ILE A N 1
ATOM 771 C CA . ILE A 1 99 ? -1.673 0.100 5.089 1.00 89.56 99 ILE A CA 1
ATOM 772 C C . ILE A 1 99 ? -1.878 -1.409 4.979 1.00 89.56 99 ILE A C 1
ATOM 774 O O . ILE A 1 99 ? -0.919 -2.183 4.951 1.00 89.56 99 ILE A O 1
ATOM 778 N N . PHE A 1 100 ? -3.135 -1.823 4.863 1.00 90.88 100 PHE A N 1
ATOM 779 C CA . PHE A 1 100 ? -3.480 -3.165 4.414 1.00 90.88 100 PHE A CA 1
ATOM 780 C C . PHE A 1 100 ? -3.694 -3.162 2.902 1.00 90.88 100 PHE A C 1
ATOM 782 O O . PHE A 1 100 ? -4.397 -2.306 2.362 1.00 90.88 100 PHE A O 1
ATOM 789 N N . VAL A 1 101 ? -3.088 -4.139 2.235 1.00 90.12 101 VAL A N 1
ATOM 790 C CA . VAL A 1 101 ? -3.182 -4.360 0.793 1.00 90.12 101 VAL A CA 1
ATOM 791 C C . VAL A 1 101 ? -3.982 -5.629 0.541 1.00 90.12 101 VAL A C 1
ATOM 793 O O . VAL A 1 101 ? -3.585 -6.722 0.951 1.00 90.12 101 VAL A O 1
ATOM 796 N N . PHE A 1 102 ? -5.105 -5.479 -0.148 1.00 90.94 102 PHE A N 1
ATOM 797 C CA . PHE A 1 102 ? -5.973 -6.564 -0.577 1.00 90.94 102 PHE A CA 1
ATOM 798 C C . PHE A 1 102 ? -5.646 -6.931 -2.016 1.00 90.94 102 PHE A C 1
ATOM 800 O O . PHE A 1 102 ? -5.843 -6.128 -2.925 1.00 90.94 102 PHE A O 1
ATOM 807 N N . LEU A 1 103 ? -5.171 -8.157 -2.218 1.00 89.25 103 LEU A N 1
ATOM 808 C CA . LEU A 1 103 ? -4.888 -8.700 -3.540 1.00 89.25 103 LEU A CA 1
ATOM 809 C C . LEU A 1 103 ? -5.944 -9.739 -3.891 1.00 89.25 103 LEU A C 1
ATOM 811 O O . LEU A 1 103 ? -6.158 -10.706 -3.150 1.00 89.25 103 LEU A O 1
ATOM 815 N N . GLY A 1 104 ? -6.601 -9.536 -5.024 1.00 87.88 104 GLY A N 1
ATOM 816 C CA . GLY A 1 104 ? -7.663 -10.405 -5.506 1.00 87.88 104 GLY A CA 1
ATOM 817 C C . GLY A 1 104 ? -7.444 -10.893 -6.927 1.00 87.88 104 GLY A C 1
ATOM 818 O O . GLY A 1 104 ? -6.468 -10.557 -7.601 1.00 87.88 104 GLY A O 1
ATOM 819 N N . ASP A 1 105 ? -8.388 -11.707 -7.379 1.00 85.88 105 ASP A N 1
ATOM 820 C CA . ASP A 1 105 ? -8.404 -12.207 -8.748 1.00 85.88 105 ASP A CA 1
ATOM 821 C C . ASP A 1 105 ? -8.509 -11.042 -9.756 1.00 85.88 105 ASP A C 1
ATOM 823 O O . ASP A 1 105 ? -8.974 -9.948 -9.430 1.00 85.88 105 ASP A O 1
ATOM 827 N N . LYS A 1 106 ? -8.093 -11.285 -11.008 1.00 81.62 106 LYS A N 1
ATOM 828 C CA . LYS A 1 106 ? -8.145 -10.302 -12.112 1.00 81.62 106 LYS A CA 1
ATOM 829 C C . LYS A 1 106 ? -7.330 -9.020 -11.860 1.00 81.62 106 LYS A C 1
ATOM 831 O O . LYS A 1 106 ? -7.688 -7.961 -12.364 1.00 81.62 106 LYS A O 1
ATOM 836 N N . GLY A 1 107 ? -6.242 -9.121 -11.091 1.00 82.00 107 GLY A N 1
ATOM 837 C CA . GLY A 1 107 ? -5.351 -7.987 -10.819 1.00 82.00 107 GLY A CA 1
ATOM 838 C C . GLY A 1 107 ? -5.941 -6.961 -9.853 1.00 82.00 107 GLY A C 1
ATOM 839 O O . GLY A 1 107 ? -5.531 -5.805 -9.867 1.00 82.00 107 GLY A O 1
ATOM 840 N N . PHE A 1 108 ? -6.916 -7.361 -9.032 1.00 87.06 108 PHE A N 1
ATOM 841 C CA . PHE A 1 108 ? -7.501 -6.472 -8.040 1.00 87.06 108 PHE A CA 1
ATOM 842 C C . PHE A 1 108 ? -6.482 -6.080 -6.978 1.00 87.06 108 PHE A C 1
ATOM 844 O O . PHE A 1 108 ? -5.889 -6.950 -6.330 1.00 87.06 108 PHE A O 1
ATOM 851 N N . VAL A 1 109 ? -6.351 -4.772 -6.770 1.00 88.69 109 VAL A N 1
ATOM 852 C CA . VAL A 1 109 ? -5.543 -4.201 -5.697 1.00 88.69 109 VAL A CA 1
ATOM 853 C C . VAL A 1 109 ? -6.366 -3.143 -4.973 1.00 88.69 109 VAL A C 1
ATOM 855 O O . VAL A 1 109 ? -6.723 -2.100 -5.527 1.00 88.69 109 VAL A O 1
ATOM 858 N N . GLY A 1 110 ? -6.684 -3.442 -3.720 1.00 88.50 110 GLY A N 1
ATOM 859 C CA . GLY A 1 110 ? -7.339 -2.528 -2.797 1.00 88.50 110 GLY A CA 1
ATOM 860 C C . GLY A 1 110 ? -6.398 -2.133 -1.671 1.00 88.50 110 GLY A C 1
ATOM 861 O O . GLY A 1 110 ? -5.597 -2.944 -1.210 1.00 88.50 110 GLY A O 1
ATOM 862 N N . TYR A 1 111 ? -6.528 -0.905 -1.196 1.00 89.19 111 TYR A N 1
ATOM 863 C CA . TYR A 1 111 ? -5.762 -0.370 -0.084 1.00 89.19 111 TYR A CA 1
ATOM 864 C C . TYR A 1 111 ? -6.713 0.154 0.987 1.00 89.19 111 TYR A C 1
ATOM 866 O O . TYR A 1 111 ? -7.703 0.817 0.682 1.00 89.19 111 TYR A O 1
ATOM 874 N N . VAL A 1 112 ? -6.400 -0.097 2.252 1.00 90.44 112 VAL A N 1
ATOM 875 C CA . VAL A 1 112 ? -7.069 0.551 3.385 1.00 90.44 112 VAL A CA 1
ATOM 876 C C . VAL A 1 112 ? -6.024 0.981 4.404 1.00 90.44 112 VAL A C 1
ATOM 878 O O . VAL A 1 112 ? -4.994 0.324 4.572 1.00 90.44 112 VAL A O 1
ATOM 881 N N . SER A 1 113 ? -6.268 2.105 5.074 1.00 87.75 113 SER A N 1
ATOM 882 C CA . SER A 1 113 ? -5.389 2.565 6.147 1.00 87.75 113 SER A CA 1
ATOM 883 C C . SER A 1 113 ? -5.363 1.533 7.270 1.00 87.75 113 SER A C 1
ATOM 885 O O . SER A 1 113 ? -6.412 1.125 7.768 1.00 87.75 113 SER A O 1
ATOM 887 N N . ALA A 1 114 ? -4.169 1.126 7.701 1.00 85.50 114 ALA A N 1
ATOM 888 C CA . ALA A 1 114 ? -4.038 0.282 8.882 1.00 85.50 114 ALA A CA 1
ATOM 889 C C . ALA A 1 114 ? -4.106 1.108 10.172 1.00 85.50 114 ALA A C 1
ATOM 891 O O . ALA A 1 114 ? -4.217 0.530 11.245 1.00 85.50 114 ALA A O 1
ATOM 892 N N . VAL A 1 115 ? -4.042 2.441 10.101 1.00 83.38 115 VAL A N 1
ATOM 893 C CA . VAL A 1 115 ? -4.059 3.310 11.283 1.00 83.38 115 VAL A CA 1
ATOM 894 C C . VAL A 1 115 ? -5.473 3.394 11.845 1.00 83.38 115 VAL A C 1
ATOM 896 O O . VAL A 1 115 ? -6.417 3.700 11.119 1.00 83.38 115 VAL A O 1
ATOM 899 N N . THR A 1 116 ? -5.627 3.150 13.148 1.00 75.12 116 THR A N 1
ATOM 900 C CA . THR A 1 116 ? -6.916 3.294 13.841 1.00 75.12 116 THR A CA 1
ATOM 901 C C . THR A 1 116 ? -7.439 4.729 13.800 1.00 75.12 116 THR A C 1
ATOM 903 O O . THR A 1 116 ? -6.672 5.683 13.958 1.00 75.12 116 THR A O 1
ATOM 906 N N . ASP A 1 117 ? -8.761 4.874 13.740 1.00 67.19 117 ASP A N 1
ATOM 907 C CA . ASP A 1 117 ? -9.461 6.165 13.762 1.00 67.19 117 ASP A CA 1
ATOM 908 C C . ASP A 1 117 ? -9.169 6.996 15.024 1.00 67.19 117 ASP A C 1
ATOM 910 O O . ASP A 1 117 ? -9.345 8.209 15.018 1.00 67.19 117 ASP A O 1
ATOM 914 N N . ALA A 1 118 ? -8.643 6.373 16.085 1.00 59.91 118 ALA A N 1
ATOM 915 C CA . ALA A 1 118 ? -8.185 7.060 17.292 1.00 59.91 118 ALA A CA 1
ATOM 916 C C . ALA A 1 118 ? -7.117 8.142 17.017 1.00 59.91 118 ALA A C 1
ATOM 918 O O . ALA A 1 118 ? -6.982 9.076 17.804 1.00 59.91 118 ALA A O 1
ATOM 919 N N . VAL A 1 119 ? -6.368 8.029 15.911 1.00 54.16 119 VAL A N 1
ATOM 920 C CA . VAL A 1 119 ? -5.310 8.982 15.521 1.00 54.16 119 VAL A CA 1
ATOM 921 C C . VAL A 1 119 ? -5.715 9.833 14.313 1.00 54.16 119 VAL A C 1
ATOM 923 O O . VAL A 1 119 ? -5.220 10.948 14.139 1.00 54.16 119 VAL A O 1
ATOM 926 N N . LEU A 1 120 ? -6.654 9.356 13.493 1.00 55.50 120 LEU A N 1
ATOM 927 C CA . LEU A 1 120 ? -7.184 10.106 12.361 1.00 55.50 120 LEU A CA 1
ATOM 928 C C . LEU A 1 120 ? -8.232 11.095 12.879 1.00 55.50 120 LEU A C 1
ATOM 930 O O . LEU A 1 120 ? -9.419 10.782 12.951 1.00 55.50 120 LEU A O 1
ATOM 934 N N . LYS A 1 121 ? -7.814 12.316 13.241 1.00 44.69 121 LYS A N 1
ATOM 935 C CA . LYS A 1 121 ? -8.770 13.418 13.418 1.00 44.69 121 LYS A CA 1
ATOM 936 C C . LYS A 1 121 ? -9.565 13.551 12.119 1.00 44.69 121 LYS A C 1
ATOM 938 O O . LYS A 1 121 ? -9.044 14.045 11.123 1.00 44.69 121 LYS A O 1
ATOM 943 N N . LYS A 1 122 ? -10.823 13.107 12.137 1.00 41.72 122 LYS A N 1
ATOM 944 C CA . LYS A 1 122 ? -11.811 13.423 11.107 1.00 41.72 122 LYS A CA 1
ATOM 945 C C . LYS A 1 122 ? -11.874 14.947 11.034 1.00 41.72 122 LYS A C 1
ATOM 947 O O . LYS A 1 122 ? -12.436 15.582 11.926 1.00 41.72 122 LYS A O 1
ATOM 952 N N . THR A 1 123 ? -11.267 15.542 10.014 1.00 45.00 123 THR A N 1
ATOM 953 C CA . THR A 1 123 ? -11.562 16.929 9.665 1.00 45.00 123 THR A CA 1
ATOM 954 C C . THR A 1 123 ? -12.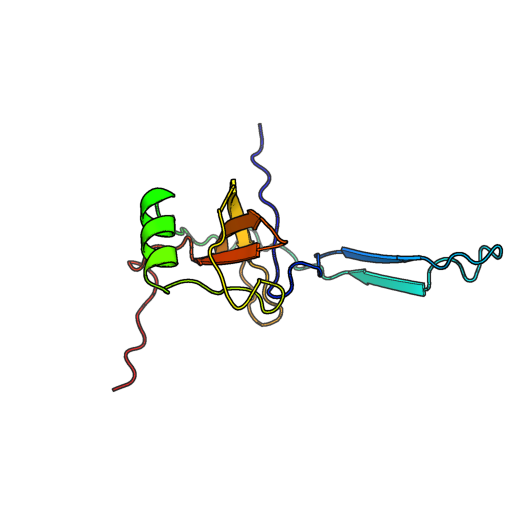991 16.920 9.146 1.00 45.00 123 THR A C 1
ATOM 956 O O . THR A 1 123 ? -13.249 16.609 7.987 1.00 45.00 123 THR A O 1
ATOM 959 N N . VAL A 1 124 ? -13.935 17.138 10.059 1.00 41.03 124 VAL A N 1
ATOM 960 C CA . VAL A 1 124 ? -15.333 17.387 9.733 1.00 41.03 124 VAL A CA 1
ATOM 961 C C . VAL A 1 124 ? -15.359 18.753 9.059 1.00 41.03 124 VAL A C 1
ATOM 963 O O . VAL A 1 124 ? -15.245 19.778 9.728 1.00 41.03 124 VAL A O 1
ATOM 966 N N . THR A 1 125 ? -15.435 18.766 7.732 1.00 42.12 125 THR A N 1
ATOM 967 C CA . THR A 1 125 ? -15.880 19.952 7.001 1.00 42.12 125 THR A CA 1
ATOM 968 C C . THR A 1 125 ? -17.345 20.168 7.381 1.00 42.12 125 THR A C 1
ATOM 970 O O . THR A 1 125 ? -18.164 19.276 7.153 1.00 42.12 125 THR A O 1
ATOM 973 N N . GLN A 1 126 ? -17.614 21.285 8.064 1.00 35.81 126 GLN A N 1
ATOM 974 C CA . GLN A 1 126 ? -18.960 21.770 8.395 1.00 35.81 126 GLN A CA 1
ATOM 975 C C . GLN A 1 126 ? -19.739 22.150 7.138 1.00 35.81 126 GLN A C 1
ATOM 977 O O . GLN A 1 126 ? -19.091 22.616 6.172 1.00 35.81 126 GLN A O 1
#

Sequence (126 aa):
MVSSYPFYRLDPDFGLIRAIESGSRDTLDKIVTLEFNYTTVEYGKIGIYPIKTGDSAWQEFGNGGGFVTDKSPKTGSIAVRRVLLGYFDSPSQNYAMPIFVFLGDKGFVGYVSAVTDAVLKKTVTQ

Secondary structure (DSSP, 8-state):
------EE-SSTT--SEEEEE---SSGGGSEEEEEE------TT-----PBPPHHHHHHHHHTT-SEE-TTS-SSS---EEEEEEEEE--TT-SSPEEEEEEEEGGGEEEEEE-B-TTTS------